Protein AF-A0A665XFS0-F1 (afdb_monomer)

Secondary structure (DSSP, 8-state):
-----EEE-TT-EE-TTSEEESSEEE-TT-EE-TT-EEEESSS-EEE-TT-EE-TT-EEEE-S-S-S----------------

pLDDT: mean 71.43, std 19.94, range [29.59, 88.56]

Organism: Echeneis naucrates (NCBI:txid173247)

Foldseek 3Di:
DQPADEAEDPQEAADPQEAATRAEYAEHVEYADHCAYAADDQHHHYHYHNHYHDHPHYHHDDDNDDDPCPPPPVVVDPPDDDD

Nearest PDB structures (foldseek):
  3tv0-assembly1_A  TM=9.882E-01  e=3.072E-06  Homo sapiens
  3tv0-assembly1_B-2  TM=9.843E-01  e=6.999E-06  Homo sapiens
  4mfg-assembly2_D  TM=9.224E-01  e=8.628E-03  Clostridioides difficile 630
  8e73-assembly1_G2  TM=9.258E-01  e=3.147E-02  Vigna radiata
  7tgh-assembly1_C2  TM=8.734E-01  e=6.760E-02  Tetrahymena thermophila

Structure (mmCIF, N/CA/C/O backbone):
data_AF-A0A665XFS0-F1
#
_entry.id   AF-A0A665XFS0-F1
#
loop_
_atom_site.group_PDB
_atom_site.id
_atom_site.type_symbol
_atom_site.label_atom_id
_atom_site.label_alt_id
_atom_site.label_comp_id
_atom_site.label_asym_id
_atom_site.label_entity_id
_atom_site.label_seq_id
_atom_site.pdbx_PDB_ins_code
_atom_site.Cartn_x
_atom_site.Cartn_y
_atom_site.Cartn_z
_atom_site.occupancy
_atom_site.B_iso_or_equiv
_atom_site.auth_seq_id
_atom_site.auth_comp_id
_atom_site.auth_asym_id
_atom_site.auth_atom_id
_atom_site.pdbx_PDB_model_num
ATOM 1 N N . MET A 1 1 ? 0.633 14.198 -19.349 1.00 38.88 1 MET A N 1
ATOM 2 C CA . MET A 1 1 ? 0.367 14.587 -17.948 1.00 38.88 1 MET A CA 1
ATOM 3 C C . MET A 1 1 ? -0.344 13.413 -17.289 1.00 38.88 1 MET A C 1
ATOM 5 O O . MET A 1 1 ? -1.532 13.248 -17.519 1.00 38.88 1 MET A O 1
ATOM 9 N N . ALA A 1 2 ? 0.377 12.520 -16.604 1.00 44.59 2 ALA A N 1
ATOM 10 C CA . ALA A 1 2 ? -0.249 11.372 -15.946 1.00 44.59 2 ALA A CA 1
ATOM 11 C C . ALA A 1 2 ? -0.981 11.873 -14.692 1.00 44.59 2 ALA A C 1
ATOM 13 O O . ALA A 1 2 ? -0.343 12.354 -13.752 1.00 44.59 2 ALA A O 1
ATOM 14 N N . GLN A 1 3 ? -2.316 11.861 -14.718 1.00 46.31 3 GLN A N 1
ATOM 15 C CA . GLN A 1 3 ? -3.127 12.146 -13.539 1.00 46.31 3 GLN A CA 1
ATOM 16 C C . GLN A 1 3 ? -2.801 11.099 -12.475 1.00 46.31 3 GLN A C 1
ATOM 18 O O . GLN A 1 3 ? -3.095 9.926 -12.655 1.00 46.31 3 GLN A O 1
ATOM 23 N N . LYS A 1 4 ? -2.198 11.523 -11.363 1.00 57.25 4 LYS A N 1
ATOM 24 C CA . LYS A 1 4 ? -1.997 10.661 -10.197 1.00 57.25 4 LYS A CA 1
ATOM 25 C C . LYS A 1 4 ? -3.370 10.326 -9.611 1.00 57.25 4 LYS A C 1
ATOM 27 O O . LYS A 1 4 ? -4.002 11.199 -9.021 1.00 57.25 4 LYS A O 1
ATOM 32 N N . SER A 1 5 ? -3.840 9.098 -9.813 1.00 74.31 5 SER A N 1
ATOM 33 C CA . SER A 1 5 ? -5.132 8.620 -9.324 1.00 74.31 5 SER A CA 1
ATOM 34 C C . SER A 1 5 ? -4.922 7.456 -8.358 1.00 74.31 5 SER A C 1
ATOM 36 O O . SER A 1 5 ? -4.390 6.410 -8.728 1.00 74.31 5 SER A O 1
ATOM 38 N N . ALA A 1 6 ? -5.348 7.635 -7.107 1.00 81.25 6 ALA A N 1
ATOM 39 C CA . ALA A 1 6 ? -5.454 6.543 -6.147 1.00 81.25 6 ALA A CA 1
ATOM 40 C C . ALA A 1 6 ? -6.877 5.969 -6.214 1.00 81.25 6 ALA A C 1
ATOM 42 O O . ALA A 1 6 ? -7.846 6.635 -5.849 1.00 81.25 6 ALA A O 1
ATOM 43 N N . LYS A 1 7 ? -7.015 4.737 -6.704 1.00 87.81 7 LYS A N 1
ATOM 44 C CA . LYS A 1 7 ? -8.277 3.992 -6.757 1.00 87.81 7 LYS A CA 1
ATOM 45 C C . LYS A 1 7 ? -8.377 3.124 -5.512 1.00 87.81 7 LYS A C 1
ATOM 47 O O . LYS A 1 7 ? -7.670 2.129 -5.397 1.00 87.81 7 LYS A O 1
ATOM 52 N N . ILE A 1 8 ? -9.252 3.497 -4.588 1.00 87.75 8 ILE A N 1
ATOM 53 C CA . ILE A 1 8 ? -9.470 2.766 -3.337 1.00 87.75 8 ILE A CA 1
ATOM 54 C C . ILE A 1 8 ? -10.806 2.032 -3.439 1.00 87.75 8 ILE A C 1
ATOM 56 O O . ILE A 1 8 ? -11.844 2.658 -3.648 1.00 87.75 8 ILE A O 1
ATOM 60 N N . ALA A 1 9 ? -10.786 0.706 -3.325 1.00 88.38 9 ALA A N 1
ATOM 61 C CA . ALA A 1 9 ? -12.001 -0.096 -3.300 1.00 88.38 9 ALA A CA 1
ATOM 62 C C . ALA A 1 9 ? -12.769 0.077 -1.978 1.00 88.38 9 ALA A C 1
ATOM 64 O O . ALA A 1 9 ? -12.191 0.343 -0.921 1.00 88.38 9 ALA A O 1
ATOM 65 N N . ALA A 1 10 ? -14.087 -0.127 -2.025 1.00 85.69 10 ALA A N 1
ATOM 66 C CA . ALA A 1 10 ? -14.928 -0.095 -0.834 1.00 85.69 10 ALA A CA 1
ATOM 67 C C . ALA A 1 10 ? -14.469 -1.156 0.186 1.00 85.69 10 ALA A C 1
ATOM 69 O O . ALA A 1 10 ? -14.262 -2.320 -0.158 1.00 85.69 10 ALA A O 1
ATOM 70 N N . GLY A 1 11 ? -14.291 -0.746 1.445 1.00 84.69 11 GLY A N 1
ATOM 71 C CA . GLY A 1 11 ? -13.792 -1.612 2.518 1.00 84.69 11 GLY A CA 1
ATOM 72 C C . GLY A 1 11 ? -12.267 -1.676 2.642 1.00 84.69 11 GLY A C 1
ATOM 73 O O . GLY A 1 11 ? -11.772 -2.437 3.468 1.00 84.69 11 GLY A O 1
ATOM 74 N N . ALA A 1 12 ? -11.515 -0.911 1.846 1.00 87.00 12 ALA A N 1
ATOM 75 C CA . ALA A 1 12 ? -10.109 -0.650 2.129 1.00 87.00 12 ALA A CA 1
ATOM 76 C C . ALA A 1 12 ? -9.967 0.494 3.148 1.00 87.00 12 ALA A C 1
ATOM 78 O O . ALA A 1 12 ? -10.661 1.508 3.068 1.00 87.00 12 ALA A O 1
ATOM 79 N N . VAL A 1 13 ? -9.054 0.326 4.100 1.00 87.31 13 VAL A N 1
ATOM 80 C CA . VAL A 1 13 ? -8.722 1.308 5.131 1.00 87.31 13 VAL A CA 1
ATOM 81 C C . VAL A 1 13 ? -7.359 1.891 4.797 1.00 87.31 13 VAL A C 1
ATOM 83 O O . VAL A 1 13 ? -6.356 1.181 4.805 1.00 87.31 13 VAL A O 1
ATOM 86 N N . VAL A 1 14 ? -7.322 3.187 4.502 1.00 85.81 14 VAL A N 1
ATOM 87 C CA . VAL A 1 14 ? -6.085 3.909 4.194 1.00 85.81 14 VAL A CA 1
ATOM 88 C C . VAL A 1 14 ? -5.858 4.979 5.247 1.00 85.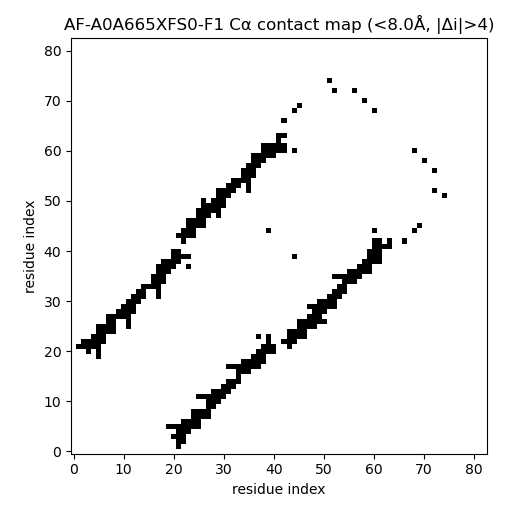81 14 VAL A C 1
ATOM 90 O O . VAL A 1 14 ? -6.714 5.836 5.463 1.00 85.81 14 VAL A O 1
ATOM 93 N N . CYS A 1 15 ? -4.708 4.925 5.916 1.00 86.31 15 CYS A N 1
ATOM 94 C CA . CYS A 1 15 ? -4.330 5.945 6.881 1.00 86.31 15 CYS A CA 1
ATOM 95 C C . CYS A 1 15 ? -3.924 7.243 6.168 1.00 86.31 15 CYS A C 1
ATOM 97 O O . CYS A 1 15 ? -3.189 7.216 5.183 1.00 86.31 15 CYS A O 1
ATOM 99 N N . VAL A 1 16 ? -4.349 8.391 6.693 1.00 83.38 16 VAL A N 1
ATOM 100 C CA . VAL A 1 16 ? -4.010 9.719 6.144 1.00 83.38 16 VAL A CA 1
ATOM 101 C C . VAL A 1 16 ? -2.509 10.027 6.183 1.00 83.38 16 VAL A C 1
ATOM 103 O O . VAL A 1 16 ? -2.024 10.824 5.389 1.00 83.38 16 VAL A O 1
ATOM 106 N N . GLU A 1 17 ? -1.773 9.372 7.080 1.00 85.81 17 GLU A N 1
ATOM 107 C CA . GLU A 1 17 ? -0.314 9.476 7.209 1.00 85.81 17 GLU A CA 1
ATOM 108 C C . GLU A 1 17 ? 0.461 8.618 6.197 1.00 85.81 17 GLU A C 1
ATOM 110 O O . GLU A 1 17 ? 1.692 8.644 6.179 1.00 85.81 17 GLU A O 1
ATOM 115 N N . SER A 1 18 ? -0.227 7.825 5.374 1.00 85.12 18 SER A N 1
ATOM 116 C CA . SER A 1 18 ? 0.421 7.041 4.324 1.00 85.12 18 SER A CA 1
ATOM 117 C C . SER A 1 18 ? 0.745 7.906 3.101 1.00 85.12 18 SER A C 1
ATOM 119 O O . SER A 1 18 ? -0.034 8.764 2.687 1.00 85.12 18 SER A O 1
ATOM 121 N N . GLU A 1 19 ? 1.918 7.689 2.504 1.00 87.25 19 GLU A N 1
ATOM 122 C CA . GLU A 1 19 ? 2.358 8.428 1.321 1.00 87.25 19 GLU A CA 1
ATOM 123 C C . GLU A 1 19 ? 2.053 7.617 0.062 1.00 87.25 19 GLU A C 1
ATOM 125 O O . GLU A 1 19 ? 2.769 6.673 -0.259 1.00 87.25 19 GLU A O 1
ATOM 130 N N . ILE A 1 20 ? 1.003 7.997 -0.668 1.00 87.81 20 ILE A N 1
ATOM 131 C CA . ILE A 1 20 ? 0.592 7.340 -1.914 1.00 87.81 20 ILE A CA 1
ATOM 132 C C . ILE A 1 20 ? 0.820 8.303 -3.081 1.00 87.81 20 ILE A C 1
ATOM 134 O O . ILE A 1 20 ? 0.290 9.414 -3.103 1.00 87.81 20 ILE A O 1
ATOM 138 N N . ARG A 1 21 ? 1.621 7.896 -4.068 1.00 86.88 21 ARG A N 1
ATOM 139 C CA . ARG A 1 21 ? 1.957 8.701 -5.250 1.00 86.88 21 ARG A CA 1
ATOM 140 C C . ARG A 1 21 ? 1.778 7.880 -6.521 1.00 86.88 21 ARG A C 1
ATOM 142 O O . ARG A 1 21 ? 2.244 6.751 -6.573 1.00 86.88 21 ARG A O 1
ATOM 149 N N . GLY A 1 22 ? 1.198 8.482 -7.561 1.00 86.31 22 GLY A N 1
ATOM 150 C CA . GLY A 1 22 ? 1.065 7.854 -8.883 1.00 86.31 22 GLY A CA 1
ATOM 151 C C . GLY A 1 22 ? -0.288 7.185 -9.120 1.00 86.31 22 GLY A C 1
ATOM 152 O O . GLY A 1 22 ? -1.272 7.549 -8.477 1.00 86.31 22 GLY A O 1
ATOM 153 N N . ASP A 1 23 ? -0.322 6.242 -10.063 1.00 86.19 23 ASP A N 1
ATOM 154 C CA . ASP A 1 23 ? -1.468 5.363 -10.318 1.00 86.19 23 ASP A CA 1
ATOM 155 C C . ASP A 1 23 ? -1.406 4.159 -9.376 1.00 86.19 23 ASP A C 1
ATOM 157 O O . ASP A 1 23 ? -0.620 3.230 -9.576 1.00 86.19 23 ASP A O 1
ATOM 161 N N . VAL A 1 24 ? -2.225 4.188 -8.325 1.00 86.31 24 VAL A N 1
ATOM 162 C CA . VAL A 1 24 ? -2.261 3.138 -7.300 1.00 86.31 24 VAL A CA 1
ATOM 163 C C . VAL A 1 24 ? -3.681 2.620 -7.167 1.00 86.31 24 VAL A C 1
ATOM 165 O O . VAL A 1 24 ? -4.612 3.390 -6.963 1.00 86.31 24 VAL A O 1
ATOM 168 N N . THR A 1 25 ? -3.856 1.309 -7.265 1.00 87.75 25 THR A N 1
ATOM 169 C CA . THR A 1 25 ? -5.135 0.627 -7.063 1.00 87.75 25 THR A CA 1
ATOM 170 C C . THR A 1 25 ? -5.054 -0.222 -5.806 1.00 87.75 25 THR A C 1
ATOM 172 O O . THR A 1 25 ? -4.152 -1.042 -5.679 1.00 87.75 25 THR A O 1
ATOM 175 N N . ILE A 1 26 ? -5.990 -0.025 -4.884 1.00 88.56 26 ILE A N 1
ATOM 176 C CA . ILE A 1 26 ? -6.079 -0.728 -3.606 1.00 88.56 26 ILE A CA 1
ATOM 177 C C . ILE A 1 26 ? -7.360 -1.559 -3.602 1.00 88.56 26 ILE A C 1
ATOM 179 O O . ILE A 1 26 ? -8.458 -1.008 -3.679 1.00 88.56 26 ILE A O 1
ATOM 183 N N . GLY A 1 27 ? -7.212 -2.881 -3.518 1.00 88.06 27 GLY A N 1
ATOM 184 C CA . GLY A 1 27 ? -8.316 -3.833 -3.437 1.00 88.06 27 GLY A CA 1
ATOM 185 C C . GLY A 1 27 ? -9.071 -3.768 -2.108 1.00 88.06 27 GLY A C 1
ATOM 186 O O . GLY A 1 27 ? -8.562 -3.272 -1.100 1.00 88.06 27 GLY A O 1
ATOM 187 N N . ALA A 1 28 ? -10.301 -4.282 -2.096 1.00 87.50 28 ALA A N 1
ATOM 188 C CA . ALA A 1 28 ? -11.164 -4.298 -0.917 1.00 87.50 28 ALA A CA 1
ATOM 189 C C . ALA A 1 28 ? -10.528 -5.074 0.251 1.00 87.50 28 ALA A C 1
ATOM 191 O O . ALA A 1 28 ? -9.705 -5.968 0.045 1.00 87.50 28 ALA A O 1
ATOM 192 N N . ARG A 1 29 ? -10.921 -4.746 1.490 1.00 86.38 29 ARG A N 1
ATOM 193 C CA . ARG A 1 29 ? -10.385 -5.353 2.728 1.00 86.38 29 ARG A CA 1
ATOM 194 C C . ARG A 1 29 ? -8.869 -5.186 2.908 1.00 86.38 29 ARG A C 1
ATOM 196 O O . ARG A 1 29 ? -8.257 -5.941 3.655 1.00 86.38 29 ARG A O 1
ATOM 203 N N . THR A 1 30 ? -8.263 -4.219 2.222 1.00 85.50 30 THR A N 1
ATOM 204 C CA . THR A 1 30 ? -6.848 -3.880 2.405 1.00 85.50 30 THR A CA 1
ATOM 205 C C . THR A 1 30 ? -6.696 -2.859 3.520 1.00 85.50 30 THR A C 1
ATOM 207 O O . THR A 1 30 ? -7.446 -1.886 3.552 1.00 85.50 30 THR A O 1
ATOM 210 N N . VAL A 1 31 ? -5.719 -3.041 4.405 1.00 87.75 31 VAL A N 1
ATOM 211 C CA . VAL A 1 31 ? -5.418 -2.089 5.485 1.00 87.75 31 VAL A CA 1
ATOM 212 C C . VAL A 1 31 ? -4.026 -1.513 5.280 1.00 87.75 31 VAL A C 1
ATOM 214 O O . VAL A 1 31 ? -3.058 -2.261 5.167 1.00 87.75 31 VAL A O 1
ATOM 217 N N . VAL A 1 32 ? -3.928 -0.185 5.243 1.00 86.69 32 VAL A N 1
ATOM 218 C CA . VAL A 1 32 ? -2.664 0.549 5.142 1.00 86.69 32 VAL A CA 1
ATOM 219 C C . VAL A 1 32 ? -2.373 1.254 6.457 1.00 86.69 32 VAL A C 1
ATOM 221 O O . VAL A 1 32 ? -3.079 2.192 6.834 1.00 86.69 32 VAL A O 1
ATOM 224 N N . HIS A 1 33 ? -1.322 0.809 7.142 1.00 84.00 33 HIS A N 1
ATOM 225 C CA . HIS A 1 33 ? -0.825 1.447 8.357 1.00 84.00 33 HIS A CA 1
ATOM 226 C C . HIS A 1 33 ? -0.164 2.812 8.076 1.00 84.00 33 HIS A C 1
ATOM 228 O O . HIS A 1 33 ? 0.288 3.078 6.954 1.00 84.00 33 HIS A O 1
ATOM 234 N N . PRO A 1 34 ? -0.085 3.699 9.088 1.00 85.00 34 PRO A N 1
ATOM 235 C CA . PRO A 1 34 ? 0.702 4.930 9.006 1.00 85.00 34 PRO A CA 1
ATOM 236 C C . PRO A 1 34 ? 2.174 4.636 8.665 1.00 85.00 34 PRO A C 1
ATOM 238 O O . PRO A 1 34 ? 2.684 3.548 8.928 1.00 85.00 34 PRO A O 1
ATOM 241 N N . LYS A 1 35 ? 2.867 5.610 8.057 1.00 84.06 35 LYS A N 1
ATOM 242 C CA . LYS A 1 35 ? 4.251 5.501 7.535 1.00 84.06 35 LYS A CA 1
ATOM 243 C C . LYS A 1 35 ? 4.457 4.545 6.352 1.00 84.06 35 LYS A C 1
ATOM 245 O O . LYS A 1 35 ? 5.591 4.411 5.887 1.00 84.06 35 LYS A O 1
ATOM 250 N N . ALA A 1 36 ? 3.410 3.905 5.835 1.00 86.44 36 ALA A N 1
ATOM 251 C CA . ALA A 1 36 ? 3.495 3.180 4.573 1.00 86.44 36 ALA A CA 1
ATOM 252 C C . ALA A 1 36 ? 3.732 4.153 3.406 1.00 86.44 36 ALA A C 1
ATOM 254 O O . ALA A 1 36 ? 3.144 5.236 3.354 1.00 86.44 36 ALA A O 1
ATOM 255 N N . ARG A 1 37 ? 4.590 3.767 2.460 1.00 87.38 37 ARG A N 1
ATOM 256 C CA . ARG A 1 37 ? 4.958 4.585 1.297 1.00 87.38 37 ARG A CA 1
ATOM 257 C C . ARG A 1 37 ? 4.783 3.777 0.019 1.00 87.38 37 ARG A C 1
ATOM 259 O O . ARG A 1 37 ? 5.474 2.784 -0.187 1.00 87.38 37 ARG A O 1
ATOM 266 N N . ILE A 1 38 ? 3.869 4.214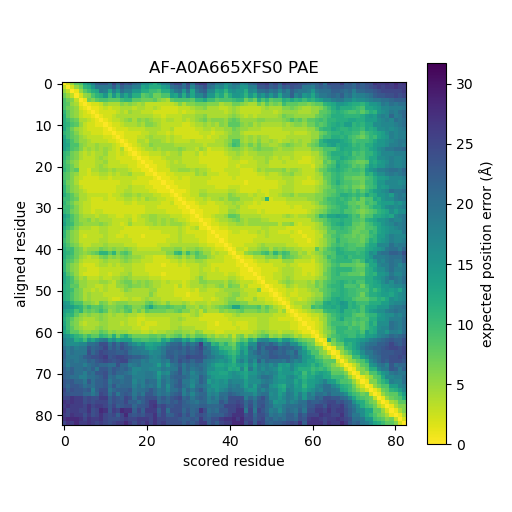 -0.840 1.00 88.06 38 ILE A N 1
ATOM 267 C CA . ILE A 1 38 ? 3.508 3.568 -2.101 1.00 88.06 38 ILE A CA 1
ATOM 268 C C . ILE A 1 38 ? 3.735 4.573 -3.232 1.00 88.06 38 ILE A C 1
ATOM 270 O O . ILE A 1 38 ? 3.018 5.562 -3.358 1.00 88.06 38 ILE A O 1
ATOM 274 N N . ILE A 1 39 ? 4.754 4.337 -4.052 1.00 86.25 39 ILE A N 1
ATOM 275 C CA . ILE A 1 39 ? 5.225 5.263 -5.081 1.00 86.25 39 ILE A CA 1
ATOM 276 C C . ILE A 1 39 ? 5.200 4.563 -6.444 1.00 86.25 39 ILE A C 1
ATOM 278 O O . ILE A 1 39 ? 6.074 3.762 -6.768 1.00 86.25 39 ILE A O 1
ATOM 282 N N . ALA A 1 40 ? 4.201 4.897 -7.254 1.00 83.69 40 ALA A N 1
ATOM 283 C CA . ALA A 1 40 ? 4.063 4.503 -8.651 1.00 83.69 40 ALA A CA 1
ATOM 284 C C . ALA A 1 40 ? 4.653 5.597 -9.563 1.00 83.69 40 ALA A C 1
ATOM 286 O O . ALA A 1 40 ? 3.945 6.518 -9.974 1.00 83.69 40 ALA A O 1
ATOM 287 N N . GLU A 1 41 ? 5.957 5.530 -9.856 1.00 81.00 41 GLU A N 1
ATOM 288 C CA . GLU A 1 41 ? 6.627 6.473 -10.771 1.00 81.00 41 GLU A CA 1
ATOM 289 C C . GLU A 1 41 ? 6.762 5.942 -12.203 1.00 81.00 41 GLU A C 1
ATOM 291 O O . GLU A 1 41 ? 6.586 6.708 -13.147 1.00 81.00 41 GLU A O 1
ATOM 296 N N . ALA A 1 42 ? 7.040 4.647 -12.381 1.00 76.00 42 ALA A N 1
ATOM 297 C CA . ALA A 1 42 ? 7.277 4.037 -13.693 1.00 76.00 42 ALA A CA 1
ATOM 298 C C . ALA A 1 42 ? 6.048 3.327 -14.293 1.00 76.00 42 ALA A C 1
ATOM 300 O O . ALA A 1 42 ? 5.990 3.117 -15.502 1.00 76.00 42 ALA A O 1
ATOM 301 N N . GLY A 1 43 ? 5.055 2.957 -13.479 1.00 76.44 43 GLY A N 1
ATOM 302 C CA . GLY A 1 43 ? 3.860 2.235 -13.926 1.00 76.44 43 GLY A CA 1
ATOM 303 C C . GLY A 1 43 ? 2.843 2.013 -12.802 1.00 76.44 43 GLY A C 1
ATOM 304 O O . GLY A 1 43 ? 3.172 2.273 -11.640 1.00 76.44 43 GLY A O 1
ATOM 305 N N . PRO A 1 44 ? 1.625 1.539 -13.127 1.00 81.38 44 PRO A N 1
ATOM 306 C CA . PRO A 1 44 ? 0.545 1.385 -12.158 1.00 81.38 44 PRO A CA 1
ATOM 307 C C . PRO A 1 44 ? 0.886 0.330 -11.100 1.00 81.38 44 PRO A C 1
ATOM 309 O O . PRO A 1 44 ? 1.392 -0.744 -11.423 1.00 81.38 44 PRO A O 1
ATOM 312 N N . ILE A 1 45 ? 0.576 0.620 -9.838 1.00 83.56 45 ILE A N 1
ATOM 313 C CA . ILE A 1 45 ? 0.689 -0.335 -8.731 1.00 83.56 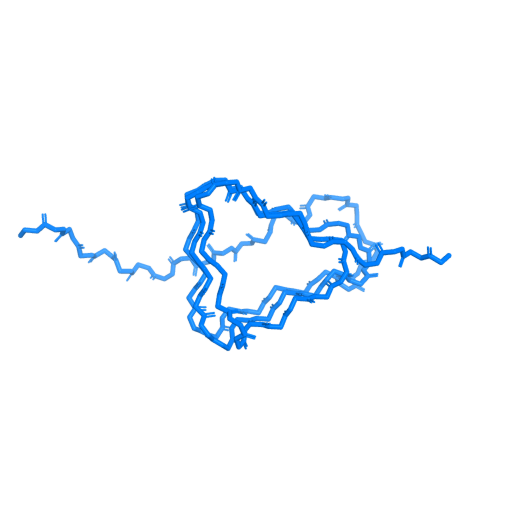45 ILE A CA 1
ATOM 314 C C . ILE A 1 45 ? -0.704 -0.862 -8.411 1.00 83.56 45 ILE A C 1
ATOM 316 O O . ILE A 1 45 ? -1.615 -0.085 -8.135 1.00 83.56 45 ILE A O 1
ATOM 320 N N . VAL A 1 46 ? -0.867 -2.184 -8.413 1.00 85.56 46 VAL A N 1
ATOM 321 C CA . VAL A 1 46 ? -2.130 -2.840 -8.062 1.00 85.56 46 VAL A CA 1
ATOM 322 C C . VAL A 1 46 ? -1.917 -3.699 -6.823 1.00 85.56 46 VAL A C 1
ATOM 324 O O . VAL A 1 46 ? -1.182 -4.683 -6.852 1.00 85.56 46 VAL A O 1
ATOM 327 N N . ILE A 1 47 ? -2.572 -3.316 -5.733 1.00 85.94 47 ILE A N 1
ATOM 328 C CA . ILE A 1 47 ? -2.654 -4.077 -4.491 1.00 85.94 47 ILE A CA 1
ATOM 329 C C . ILE A 1 47 ? -3.958 -4.871 -4.535 1.00 85.94 47 ILE A C 1
ATOM 331 O O . ILE A 1 47 ? -5.039 -4.293 -4.656 1.00 85.94 47 ILE A O 1
ATOM 335 N N . GLY A 1 48 ? -3.850 -6.198 -4.467 1.00 83.00 48 GLY A N 1
ATOM 336 C CA . GLY A 1 48 ? -5.005 -7.099 -4.444 1.00 83.00 48 GLY A CA 1
ATOM 337 C C . GLY A 1 48 ? -5.826 -6.982 -3.157 1.00 83.00 48 GLY A C 1
ATOM 338 O O . GLY A 1 48 ? -5.460 -6.260 -2.233 1.00 83.00 48 GLY A O 1
ATOM 339 N N . GLU A 1 49 ? -6.933 -7.715 -3.082 1.00 85.38 49 GLU A N 1
ATOM 340 C CA . GLU A 1 49 ? -7.809 -7.715 -1.905 1.00 85.38 49 GLU A CA 1
ATOM 341 C C . GLU A 1 49 ? -7.208 -8.453 -0.702 1.00 85.38 49 GLU A C 1
ATOM 343 O O . GLU A 1 49 ? -6.452 -9.409 -0.868 1.00 85.38 49 GLU A O 1
ATOM 348 N N . 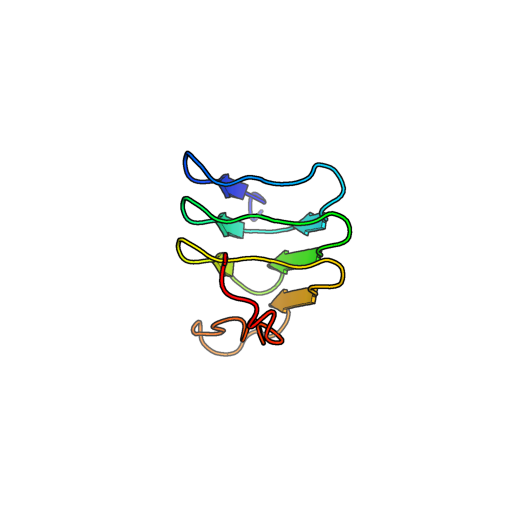GLY A 1 50 ? -7.595 -8.039 0.511 1.00 82.00 50 GLY A N 1
ATOM 349 C CA . GLY A 1 50 ? -7.215 -8.718 1.756 1.00 82.00 50 GLY A CA 1
ATOM 350 C C . GLY A 1 50 ? -5.737 -8.582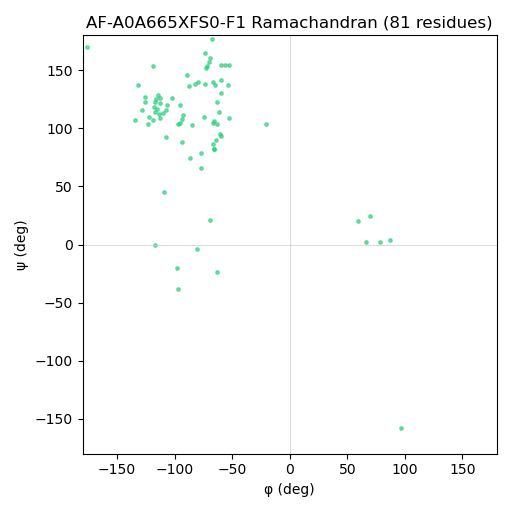 2.132 1.00 82.00 50 GLY A C 1
ATOM 351 O O . GLY A 1 50 ? -5.209 -9.439 2.835 1.00 82.00 50 GLY A O 1
ATOM 352 N N . ASN A 1 51 ? -5.060 -7.533 1.652 1.00 80.56 51 ASN A N 1
ATOM 353 C CA . ASN A 1 51 ? -3.662 -7.272 1.988 1.00 80.56 51 ASN A CA 1
ATOM 354 C C . ASN A 1 51 ? -3.519 -6.404 3.243 1.00 80.56 51 ASN A C 1
ATOM 356 O O . ASN A 1 51 ? -4.300 -5.485 3.489 1.00 80.56 51 ASN A O 1
ATOM 360 N N . LEU A 1 52 ? -2.466 -6.655 4.015 1.00 84.94 52 LEU A N 1
ATOM 361 C CA . LEU A 1 52 ? 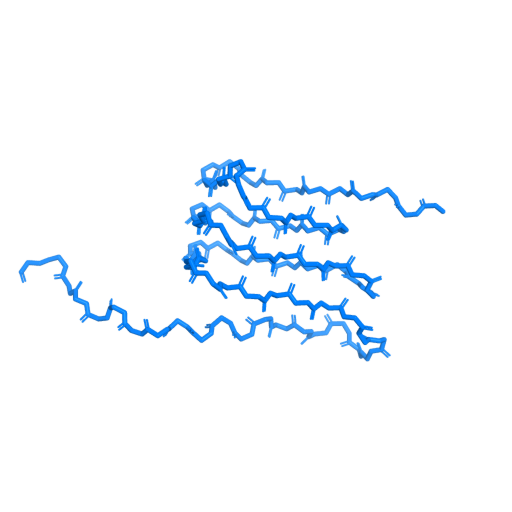-2.088 -5.837 5.163 1.00 84.94 52 LEU A CA 1
ATOM 362 C C . LEU A 1 52 ? -0.749 -5.171 4.855 1.00 84.94 52 LEU A C 1
ATOM 364 O O . LEU A 1 52 ? 0.275 -5.836 4.718 1.00 84.94 52 LEU A O 1
ATOM 368 N N . ILE A 1 53 ? -0.775 -3.852 4.704 1.0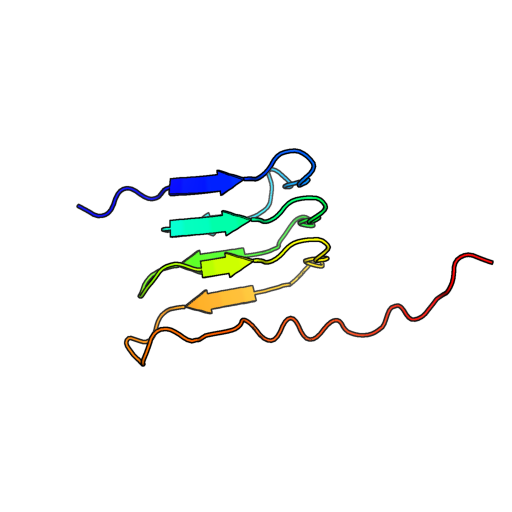0 84.12 53 ILE A N 1
ATOM 369 C CA . ILE A 1 53 ? 0.414 -3.031 4.507 1.00 84.12 53 ILE A CA 1
ATOM 370 C C . ILE A 1 53 ? 0.810 -2.502 5.883 1.00 84.12 53 ILE A C 1
ATOM 372 O O . ILE A 1 53 ? 0.135 -1.640 6.451 1.00 84.12 53 ILE A O 1
ATOM 376 N N . GLU A 1 54 ? 1.860 -3.086 6.448 1.00 79.69 54 GLU A N 1
ATOM 377 C CA . GLU A 1 54 ? 2.359 -2.752 7.783 1.00 79.69 54 GLU A CA 1
ATOM 378 C C . GLU A 1 54 ? 3.086 -1.399 7.823 1.00 79.69 54 GLU A C 1
ATOM 380 O O . GLU A 1 54 ? 3.461 -0.824 6.793 1.00 79.69 54 GLU A O 1
ATOM 385 N N . GLU A 1 55 ? 3.286 -0.884 9.041 1.00 75.94 55 GLU A N 1
ATOM 386 C CA . GLU A 1 55 ? 4.178 0.249 9.291 1.00 75.94 55 GLU A CA 1
ATOM 387 C C . GLU A 1 55 ? 5.559 -0.073 8.688 1.00 75.94 55 GLU A C 1
ATOM 389 O O . GLU A 1 55 ? 6.049 -1.186 8.841 1.00 75.94 55 GLU A O 1
ATOM 394 N N . GLN A 1 56 ? 6.193 0.894 8.009 1.00 74.38 56 GLN A N 1
ATOM 395 C CA . GLN A 1 56 ? 7.479 0.744 7.290 1.00 74.38 56 GLN A CA 1
ATOM 396 C C . GLN A 1 56 ? 7.417 0.055 5.915 1.00 74.38 56 GLN A C 1
ATOM 398 O O . GLN A 1 56 ? 8.453 -0.078 5.259 1.00 74.38 56 GLN A O 1
ATOM 403 N N . ALA A 1 57 ? 6.238 -0.336 5.423 1.00 79.81 57 ALA A N 1
ATOM 404 C CA . ALA A 1 57 ? 6.121 -0.866 4.069 1.00 79.81 57 ALA A CA 1
ATOM 405 C C . ALA A 1 57 ? 6.504 0.193 3.018 1.00 79.81 57 ALA A C 1
ATOM 407 O O . ALA A 1 57 ? 5.903 1.269 2.941 1.00 79.81 57 ALA A O 1
ATOM 408 N N . LEU A 1 58 ? 7.496 -0.133 2.188 1.00 84.81 58 LEU A N 1
ATOM 409 C CA . LEU A 1 58 ? 7.992 0.712 1.106 1.00 84.81 58 LEU A CA 1
ATOM 410 C C . LEU A 1 58 ? 7.788 -0.005 -0.229 1.00 84.81 58 LEU A C 1
ATOM 412 O O . LEU A 1 58 ? 8.496 -0.957 -0.551 1.00 84.81 58 LEU A O 1
ATOM 416 N N . ILE A 1 59 ? 6.820 0.461 -1.010 1.00 83.69 59 ILE A N 1
ATOM 417 C CA . ILE A 1 59 ? 6.505 -0.062 -2.337 1.00 83.69 59 ILE A CA 1
ATOM 418 C C . ILE A 1 59 ? 6.851 1.027 -3.344 1.00 83.69 59 ILE A C 1
ATOM 420 O O . ILE A 1 59 ? 6.170 2.044 -3.415 1.00 83.69 59 ILE A O 1
ATOM 424 N N . ILE A 1 60 ? 7.914 0.830 -4.120 1.00 84.31 60 ILE A N 1
ATOM 425 C CA . ILE A 1 60 ? 8.338 1.782 -5.148 1.00 84.31 60 ILE A CA 1
ATOM 426 C C . ILE A 1 60 ? 8.451 1.041 -6.471 1.00 84.31 60 ILE A C 1
ATOM 428 O O . ILE A 1 60 ? 9.213 0.084 -6.591 1.00 84.31 60 ILE A O 1
ATOM 432 N N . ASN A 1 61 ? 7.711 1.515 -7.466 1.00 74.00 61 ASN A N 1
ATOM 433 C CA . ASN A 1 61 ? 7.864 1.100 -8.848 1.00 74.00 61 ASN A CA 1
ATOM 434 C C . ASN A 1 61 ? 8.510 2.248 -9.632 1.00 74.00 61 ASN A C 1
ATOM 436 O O . ASN A 1 61 ? 7.817 3.157 -10.089 1.00 74.00 61 ASN A O 1
ATOM 440 N N . SER A 1 62 ? 9.841 2.229 -9.725 1.00 71.06 62 SER A N 1
ATOM 441 C CA . SER A 1 62 ? 10.671 3.282 -10.338 1.00 71.06 62 SER A CA 1
ATOM 442 C C . SER A 1 62 ? 11.458 2.811 -11.568 1.00 71.06 62 SER A C 1
ATOM 444 O O . SER A 1 62 ? 12.155 3.611 -12.189 1.00 71.06 62 SER A O 1
ATOM 446 N N . ILE A 1 63 ? 11.340 1.536 -11.956 1.00 63.22 63 ILE A N 1
ATOM 447 C CA . ILE A 1 63 ? 12.099 0.946 -13.064 1.00 63.22 63 ILE A CA 1
ATOM 448 C C . ILE A 1 63 ? 11.138 0.566 -14.193 1.00 63.22 63 ILE A C 1
ATOM 450 O O . ILE A 1 63 ? 10.149 -0.129 -13.982 1.00 63.22 63 ILE A O 1
ATOM 454 N N . CYS A 1 64 ? 11.450 1.014 -15.408 1.00 49.22 64 CYS A N 1
ATOM 455 C CA . CYS A 1 64 ? 10.752 0.657 -16.643 1.00 49.22 64 CYS A CA 1
ATOM 456 C C . CYS A 1 64 ? 11.177 -0.752 -17.110 1.00 49.22 64 CYS A C 1
ATOM 458 O O . CYS A 1 64 ? 11.866 -0.917 -18.113 1.00 49.22 64 CYS A O 1
ATOM 460 N N . THR A 1 65 ? 10.841 -1.782 -16.340 1.00 42.12 65 THR A N 1
ATOM 461 C CA . THR A 1 65 ? 10.934 -3.197 -16.739 1.00 42.12 65 THR A CA 1
ATOM 462 C C . THR A 1 65 ? 9.521 -3.803 -16.690 1.00 42.12 65 THR A C 1
ATOM 464 O O . THR A 1 65 ? 8.652 -3.229 -16.036 1.00 42.12 65 THR A O 1
ATOM 467 N N . PRO A 1 66 ? 9.216 -4.860 -17.474 1.00 44.38 66 PRO A N 1
ATOM 468 C CA . PRO A 1 66 ? 7.848 -5.211 -17.882 1.00 44.38 66 PRO A CA 1
ATOM 469 C C . PRO A 1 66 ? 6.836 -5.344 -16.722 1.00 44.38 66 PRO A C 1
ATOM 471 O O . PRO A 1 66 ? 7.224 -5.664 -15.601 1.00 44.38 66 PRO A O 1
ATOM 474 N N . PRO A 1 67 ? 5.528 -5.145 -16.993 1.00 48.28 67 PRO A N 1
ATOM 475 C CA . PRO A 1 67 ? 4.506 -4.662 -16.044 1.00 48.28 67 PRO A CA 1
ATOM 476 C C . PRO A 1 67 ? 4.079 -5.605 -14.894 1.00 48.28 67 PRO A C 1
ATOM 478 O O . PRO A 1 67 ? 3.018 -5.416 -14.310 1.00 48.28 67 PRO A O 1
ATOM 481 N N . HIS A 1 68 ? 4.880 -6.600 -14.515 1.00 43.56 68 HIS A N 1
ATOM 482 C CA . HIS A 1 68 ? 4.554 -7.577 -13.471 1.00 43.56 68 HIS A CA 1
ATOM 483 C C . HIS A 1 68 ? 5.377 -7.390 -12.192 1.00 43.56 68 HIS A C 1
ATOM 485 O O . HIS A 1 68 ? 5.858 -8.363 -11.608 1.00 43.56 68 HIS A O 1
ATOM 491 N N . LEU A 1 69 ? 5.528 -6.151 -11.712 1.00 44.44 69 LEU A N 1
ATOM 492 C CA . LEU A 1 69 ? 6.027 -5.945 -10.354 1.00 44.44 69 LEU A CA 1
ATOM 493 C C . LEU A 1 69 ? 4.893 -6.227 -9.359 1.00 44.44 69 LEU A C 1
ATOM 495 O O . LEU A 1 69 ? 4.238 -5.326 -8.839 1.00 44.44 69 LEU A O 1
ATOM 499 N N . PHE A 1 70 ? 4.649 -7.512 -9.102 1.00 46.38 70 PHE A N 1
ATOM 500 C CA . PHE A 1 70 ? 3.947 -7.933 -7.900 1.00 46.38 70 PHE A CA 1
ATOM 501 C C . PHE A 1 70 ? 4.836 -7.517 -6.734 1.00 46.38 70 PHE A C 1
ATOM 503 O O . PHE A 1 70 ? 5.885 -8.126 -6.504 1.00 46.38 70 PHE A O 1
ATOM 510 N N . ALA A 1 71 ? 4.469 -6.433 -6.049 1.00 46.28 71 ALA A N 1
ATOM 511 C CA . ALA A 1 71 ? 5.124 -6.053 -4.812 1.00 46.28 71 ALA A CA 1
ATOM 512 C C . ALA A 1 71 ? 5.098 -7.287 -3.906 1.00 46.28 71 ALA A C 1
ATOM 514 O O . ALA A 1 71 ? 4.034 -7.715 -3.460 1.00 46.28 71 ALA A O 1
ATOM 515 N N . ASN A 1 72 ? 6.267 -7.900 -3.702 1.00 37.41 72 ASN A N 1
ATOM 516 C CA . ASN A 1 72 ? 6.468 -8.913 -2.682 1.00 37.41 72 ASN A CA 1
ATOM 517 C C . ASN A 1 72 ? 6.296 -8.182 -1.354 1.00 37.41 72 ASN A C 1
ATOM 519 O O . ASN A 1 72 ? 7.264 -7.736 -0.738 1.00 37.41 72 ASN A O 1
ATOM 523 N N . ILE A 1 73 ? 5.041 -8.012 -0.941 1.00 47.03 73 ILE A N 1
ATOM 524 C CA . ILE A 1 73 ? 4.692 -7.739 0.439 1.00 47.03 73 ILE A CA 1
ATOM 525 C C . ILE A 1 73 ? 5.143 -8.996 1.160 1.00 47.03 73 ILE A C 1
ATOM 527 O O . ILE A 1 73 ? 4.448 -10.009 1.234 1.00 47.03 73 ILE A O 1
ATOM 531 N N . LYS A 1 74 ? 6.400 -8.958 1.598 1.00 34.16 74 LYS A N 1
ATOM 532 C CA . LYS A 1 74 ? 6.959 -9.892 2.550 1.00 34.16 74 LYS A CA 1
ATOM 533 C C . LYS A 1 74 ? 6.201 -9.605 3.836 1.00 34.16 74 LYS A C 1
ATOM 535 O O . LYS A 1 74 ? 6.644 -8.815 4.655 1.00 34.16 74 LYS A O 1
ATOM 540 N N . CYS A 1 75 ? 5.012 -10.195 3.934 1.00 32.56 75 CYS A N 1
ATOM 541 C CA . CYS A 1 75 ? 4.222 -10.272 5.143 1.00 32.56 75 CYS A CA 1
ATOM 542 C C . CYS A 1 75 ? 5.116 -11.023 6.127 1.00 32.56 75 CYS A C 1
ATOM 544 O O . CYS A 1 75 ? 5.238 -12.252 6.073 1.00 32.56 75 CYS A O 1
ATOM 546 N N . HIS A 1 76 ? 5.880 -10.285 6.931 1.00 31.81 76 HIS A N 1
ATOM 547 C CA . HIS A 1 76 ? 6.595 -10.894 8.027 1.00 31.81 76 HIS A CA 1
ATOM 548 C C . HIS A 1 76 ? 5.491 -11.355 8.961 1.00 31.81 76 HIS A C 1
ATOM 550 O O . HIS A 1 76 ? 4.794 -10.539 9.542 1.00 31.81 76 HIS A O 1
ATOM 556 N N . LYS A 1 77 ? 5.244 -12.668 8.962 1.00 31.88 77 LYS A N 1
ATOM 557 C CA . LYS A 1 77 ? 4.386 -13.374 9.909 1.00 31.88 77 LYS A CA 1
ATOM 558 C C . LYS A 1 77 ? 4.193 -12.569 11.207 1.00 31.88 77 LYS A C 1
ATOM 560 O O . LYS A 1 77 ? 5.008 -12.682 12.116 1.00 31.88 77 LYS A O 1
ATOM 565 N N . LEU A 1 78 ? 3.035 -11.944 11.367 1.00 31.41 78 LEU A N 1
ATOM 566 C CA . LEU A 1 78 ? 2.245 -12.209 12.557 1.00 31.41 78 LEU A CA 1
ATOM 567 C C . LEU A 1 78 ? 1.388 -13.426 12.228 1.00 31.41 78 LEU A C 1
ATOM 569 O O . LEU A 1 78 ? 0.192 -13.363 11.979 1.00 31.41 78 LEU A O 1
ATOM 573 N N . ASN A 1 79 ? 2.058 -14.580 12.211 1.00 37.94 79 ASN A N 1
ATOM 574 C CA . ASN A 1 79 ? 1.402 -15.794 12.645 1.00 37.94 79 ASN A CA 1
ATOM 575 C C . ASN A 1 79 ? 1.141 -15.613 14.140 1.00 37.94 79 ASN A C 1
ATOM 577 O O . ASN A 1 79 ? 1.979 -15.984 14.955 1.00 37.94 79 ASN A O 1
ATOM 581 N N . CYS A 1 80 ? 0.018 -14.998 14.479 1.00 29.59 80 CYS A N 1
ATOM 582 C CA . CYS A 1 80 ? -0.642 -15.290 15.732 1.00 29.59 80 CYS A CA 1
ATOM 583 C C . CYS A 1 80 ? -2.129 -15.459 15.410 1.00 29.59 80 CYS A C 1
ATOM 585 O O . CYS A 1 80 ? -2.777 -14.476 15.049 1.00 29.59 80 CYS A O 1
ATOM 587 N N . PRO A 1 81 ? -2.645 -16.699 15.435 1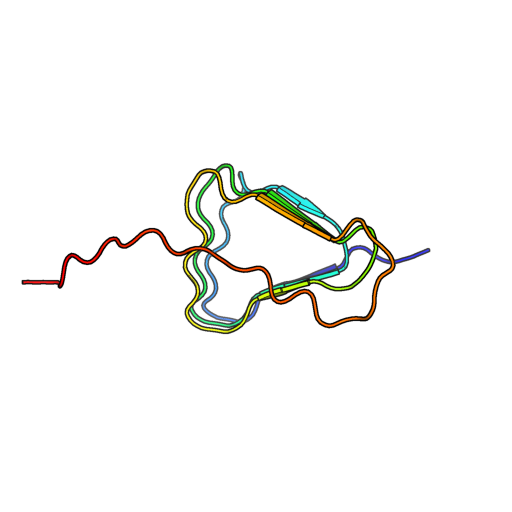.00 43.62 81 PRO A N 1
ATOM 588 C CA . PRO A 1 81 ? -4.067 -16.942 15.288 1.00 43.62 81 PRO A CA 1
ATOM 589 C C . PRO A 1 81 ? -4.813 -16.216 16.408 1.00 43.62 81 PRO A C 1
ATOM 591 O O . PRO A 1 81 ? -4.368 -16.167 17.554 1.00 43.62 81 PRO A O 1
ATOM 594 N N . GLU A 1 82 ? -5.966 -15.656 16.069 1.00 46.66 82 GLU A N 1
ATOM 595 C CA . GLU A 1 82 ? -6.983 -15.318 17.050 1.00 46.66 82 GLU A CA 1
ATOM 596 C C . GLU A 1 82 ? -7.406 -16.623 17.749 1.00 46.66 82 GLU A C 1
ATOM 598 O O . GLU A 1 82 ? -8.214 -17.361 17.184 1.00 46.66 82 GLU A O 1
ATOM 603 N N . LYS A 1 83 ? -6.801 -16.925 18.913 1.00 37.72 83 LYS A N 1
ATOM 604 C CA . LYS A 1 83 ? -7.277 -17.705 20.088 1.00 37.72 83 LYS A CA 1
ATOM 605 C C . LYS A 1 83 ? -6.122 -18.395 20.816 1.00 37.72 83 LYS A C 1
ATOM 607 O O . LYS A 1 83 ? -5.379 -19.162 20.169 1.00 37.72 83 LYS A O 1
#

Sequence (83 aa):
MAQKSAKIAAGAVVCVESEIRGDVTIGARTVVHPKARIIAEAGPIVIGEGNLIEEQALIINSICTPPHLFANIKCHKLNCPEK

Solvent-accessible surface area (backbone atoms only — not comparable to full-atom values): 4963 Å² total; per-residue (Å²): 134,84,75,65,43,75,46,72,34,80,67,40,46,73,38,88,64,33,48,76,44,31,36,35,37,40,24,34,54,19,40,38,32,50,62,19,35,39,38,24,76,51,49,77,41,77,45,60,62,66,40,76,42,47,67,71,38,75,46,72,38,75,61,92,62,78,97,73,79,72,76,80,75,75,73,75,76,78,83,65,74,98,123

Mean predicted aligned error: 9.73 Å

InterPro domains:
  IPR011004 Trimeric LpxA-like superfamily [SSF51161] (4-72)
  IPR027777 Dynactin subunit 6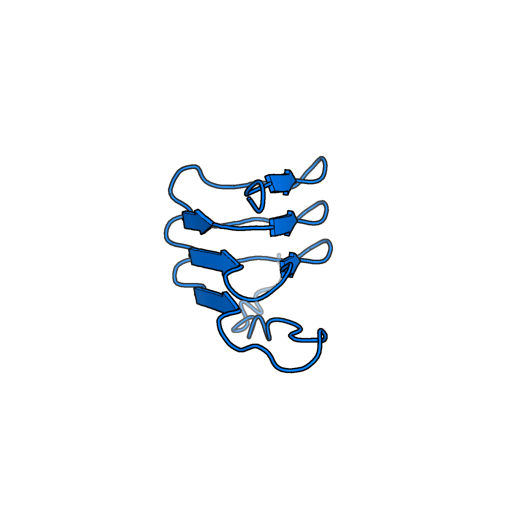 [PTHR13072] (2-63)

Radius of gyration: 13.0 Å; Cα contacts (8 Å, |Δi|>4): 168; chains: 1; bounding box: 27×32×38 Å